Protein AF-A0A0L6JTU4-F1 (afdb_monomer)

Mean predicted aligned error: 10.51 Å

pLDDT: mean 70.72, std 17.38, range [26.05, 94.06]

Foldseek 3Di:
DKKKKKKFWADPDPPDIAIEMEIEDDDPVCPPPQDPPPPPVVVVVVVVVVVCVPDVVVVPHPWYKYWYAHSVRAIEIATPVRDDDDPPCVPVVVLVVLLVCQVPPDPAWDWHWYHYPPDIWIWTAHHSFWIAGPVVRDIDTRGDTDDDMFMFMADDDPDDGDTDGPPPDPPDD

Sequence (173 aa):
MIVEYIKYTFKKNLFKTYSCAIIEFIDAKYRDILDIPEFKEKEANDAIKLFISNFSRLKECDKILVCTKNNKGNFVVEKYPFANEEMNDHDDVFKEIIRYIANKYIRKTENINIIYGTRSINVKIMSRTEFLDMENGKKSEIISPVGKMESGQIKSGYGQINIKKDNGHDKVK

Nearest PDB structures (foldseek):
  3edn-assembly1_B  TM=5.629E-01  e=1.011E-02  Bacillus anthracis
  6vcm-assembly1_A  TM=5.782E-01  e=1.516E-02  Escherichia coli K-12
  1bwz-assembly1_A  TM=4.955E-01  e=3.613E-02  Haemophilus influenzae
  2otn-assembly1_B  TM=3.971E-01  e=1.606E-02  Bacillus anthracis str. Ames
  7vdy-assembly1_B  TM=4.634E-01  e=1.025E-01  Streptomyces lavendulae

Organism: NCBI:txid398512

Structure (mmCIF, N/CA/C/O backbone):
data_AF-A0A0L6JTU4-F1
#
_entry.id   AF-A0A0L6JTU4-F1
#
loop_
_atom_site.group_PDB
_atom_site.id
_atom_site.type_symbol
_atom_site.label_atom_id
_atom_site.label_alt_id
_atom_site.label_comp_id
_atom_site.label_asym_id
_atom_site.label_entity_id
_atom_site.label_seq_id
_atom_site.pdbx_PDB_ins_code
_atom_site.Cartn_x
_atom_site.Cartn_y
_atom_site.Cartn_z
_atom_site.occupancy
_atom_site.B_iso_or_equiv
_atom_site.auth_seq_id
_atom_site.auth_comp_id
_atom_site.auth_asym_id
_atom_site.auth_atom_id
_atom_site.pdbx_PDB_model_num
ATOM 1 N N . MET A 1 1 ? 2.844 11.966 -17.591 1.00 64.44 1 MET A N 1
ATOM 2 C CA . MET A 1 1 ? 2.605 11.035 -16.466 1.00 64.44 1 MET A CA 1
ATOM 3 C C . MET A 1 1 ? 3.625 11.272 -15.365 1.00 64.44 1 MET A C 1
ATOM 5 O O . MET A 1 1 ? 4.794 11.473 -15.679 1.00 64.44 1 MET A O 1
ATOM 9 N N . ILE A 1 2 ? 3.208 11.268 -14.101 1.00 69.94 2 ILE A N 1
ATOM 10 C CA . ILE A 1 2 ? 4.106 11.320 -12.948 1.00 69.94 2 ILE A CA 1
ATOM 11 C C . ILE A 1 2 ? 4.012 9.982 -12.209 1.00 69.94 2 ILE A C 1
ATOM 13 O O . ILE A 1 2 ? 2.923 9.479 -11.973 1.00 69.94 2 ILE A O 1
ATOM 17 N N . VAL A 1 3 ? 5.150 9.402 -11.856 1.00 72.25 3 VAL A N 1
ATOM 18 C CA . VAL A 1 3 ? 5.250 8.218 -11.002 1.00 72.25 3 VAL A CA 1
ATOM 19 C C . VAL A 1 3 ? 5.888 8.666 -9.703 1.00 72.25 3 VAL A C 1
ATOM 21 O O . VAL A 1 3 ? 6.985 9.220 -9.720 1.00 72.25 3 VAL A O 1
ATOM 24 N N . GLU A 1 4 ? 5.213 8.469 -8.584 1.00 77.88 4 GLU A N 1
ATOM 25 C CA . GLU A 1 4 ? 5.772 8.716 -7.260 1.00 77.88 4 GLU A CA 1
ATOM 26 C C . GLU A 1 4 ? 6.053 7.399 -6.567 1.00 77.88 4 GLU A C 1
ATOM 28 O O . GLU A 1 4 ? 5.332 6.425 -6.747 1.00 77.88 4 GLU A O 1
ATOM 33 N N . TYR A 1 5 ? 7.094 7.365 -5.748 1.00 81.81 5 TYR A N 1
ATOM 34 C CA . TYR A 1 5 ? 7.363 6.213 -4.911 1.00 81.81 5 TYR A CA 1
ATOM 35 C C . TYR A 1 5 ? 7.744 6.634 -3.509 1.00 81.81 5 TYR A C 1
ATOM 37 O O . TYR A 1 5 ? 8.333 7.698 -3.291 1.00 81.81 5 TYR A O 1
ATOM 45 N N . ILE A 1 6 ? 7.452 5.748 -2.564 1.00 82.94 6 ILE A N 1
ATOM 46 C CA . ILE A 1 6 ? 8.017 5.811 -1.228 1.00 82.94 6 ILE A CA 1
ATOM 47 C C . ILE A 1 6 ? 8.471 4.410 -0.825 1.00 82.94 6 ILE A C 1
ATOM 49 O O . ILE A 1 6 ? 7.708 3.449 -0.897 1.00 82.94 6 ILE A O 1
ATOM 53 N N . LYS A 1 7 ? 9.733 4.309 -0.420 1.00 83.75 7 LYS A N 1
ATOM 54 C CA . LYS A 1 7 ? 10.379 3.124 0.127 1.00 83.75 7 LYS A CA 1
ATOM 55 C C . LYS A 1 7 ? 10.475 3.248 1.640 1.00 83.75 7 LYS A C 1
ATOM 57 O O . LYS A 1 7 ? 10.822 4.298 2.189 1.00 83.75 7 LYS A O 1
ATOM 62 N N . TYR A 1 8 ? 10.200 2.133 2.292 1.00 81.56 8 TYR A N 1
ATOM 63 C CA . TYR A 1 8 ? 10.164 1.992 3.731 1.00 81.56 8 TYR A CA 1
ATOM 64 C C . TYR A 1 8 ? 10.871 0.710 4.138 1.00 81.56 8 TYR A C 1
ATOM 66 O O . TYR A 1 8 ? 10.848 -0.275 3.405 1.00 81.56 8 TYR A O 1
ATOM 74 N N . THR A 1 9 ? 11.433 0.721 5.337 1.00 81.12 9 THR A N 1
ATOM 75 C CA . THR A 1 9 ? 11.949 -0.472 6.000 1.00 81.12 9 THR A CA 1
ATOM 76 C C . THR A 1 9 ? 11.231 -0.592 7.331 1.00 81.12 9 THR A C 1
ATOM 78 O O . THR A 1 9 ? 11.078 0.401 8.036 1.00 81.12 9 THR A O 1
ATOM 81 N N . PHE A 1 10 ? 10.764 -1.782 7.682 1.00 74.44 10 PHE A N 1
ATOM 82 C CA . PHE A 1 10 ? 10.132 -2.055 8.967 1.00 74.44 10 PHE A CA 1
ATOM 83 C C . PHE A 1 10 ? 10.678 -3.342 9.572 1.00 74.44 10 PHE A C 1
ATOM 85 O O . PHE A 1 10 ? 11.309 -4.173 8.914 1.00 74.44 10 PHE A O 1
ATOM 92 N N . LYS A 1 11 ? 10.482 -3.476 10.879 1.00 72.56 11 LYS A N 1
ATOM 93 C CA . LYS A 1 11 ? 10.953 -4.623 11.642 1.00 72.56 11 LYS A CA 1
ATOM 94 C C . LYS A 1 11 ? 9.901 -5.728 11.564 1.00 72.56 11 LYS A C 1
ATOM 96 O O . LYS A 1 11 ? 8.807 -5.546 12.083 1.00 72.56 11 LYS A O 1
ATOM 101 N N . LYS A 1 12 ? 10.224 -6.864 10.937 1.00 68.31 12 LYS A N 1
ATOM 102 C CA . LYS A 1 12 ? 9.338 -8.043 10.905 1.00 68.31 12 LYS A CA 1
ATOM 103 C C . LYS A 1 12 ? 9.423 -8.823 12.218 1.00 68.31 12 LYS A C 1
ATOM 105 O O . LYS A 1 12 ? 8.420 -9.291 12.736 1.00 68.31 12 LYS A O 1
ATOM 110 N N . ASN A 1 13 ? 10.628 -8.953 12.772 1.00 71.81 13 ASN A N 1
ATOM 111 C CA . ASN A 1 13 ? 10.865 -9.501 14.107 1.00 71.81 13 ASN A CA 1
ATOM 112 C C . ASN A 1 13 ? 12.168 -8.933 14.695 1.00 71.81 13 ASN A C 1
ATOM 114 O O . ASN A 1 13 ? 12.812 -8.082 14.085 1.00 71.81 13 ASN A O 1
ATOM 118 N N . LEU A 1 14 ? 12.575 -9.402 15.880 1.00 70.69 14 LEU A N 1
ATOM 119 C CA . LEU A 1 14 ? 13.776 -8.932 16.585 1.00 70.69 14 LEU A CA 1
ATOM 120 C C . LEU A 1 14 ? 15.043 -8.851 15.713 1.00 70.69 14 LEU A C 1
ATOM 122 O O . LEU A 1 14 ? 15.809 -7.907 15.903 1.00 70.69 14 LEU A O 1
ATOM 126 N N . PHE A 1 15 ? 15.204 -9.754 14.741 1.00 71.62 15 PHE A N 1
ATOM 127 C CA . PHE A 1 15 ? 16.429 -9.928 13.952 1.00 71.62 15 PHE A CA 1
ATOM 128 C C . PHE A 1 15 ? 16.255 -9.714 12.444 1.00 71.62 15 PHE A C 1
ATOM 130 O O . PHE A 1 15 ? 17.240 -9.727 11.711 1.00 71.62 15 PHE A O 1
ATOM 137 N N . LYS A 1 16 ? 15.023 -9.530 11.962 1.00 76.38 16 LYS A N 1
ATOM 138 C CA . LYS A 1 16 ? 14.718 -9.430 10.535 1.00 76.38 16 LYS A CA 1
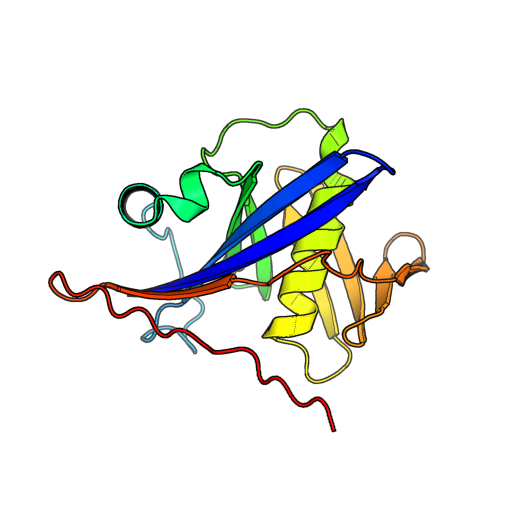ATOM 139 C C . LYS A 1 16 ? 13.966 -8.147 10.230 1.00 76.38 16 LYS A C 1
ATOM 141 O O . LYS A 1 16 ? 12.896 -7.882 10.785 1.00 76.38 16 LYS A O 1
ATOM 146 N N . THR A 1 17 ? 14.522 -7.377 9.308 1.00 79.31 17 THR A N 1
ATOM 147 C CA . THR A 1 17 ? 13.848 -6.252 8.667 1.00 79.31 17 THR A CA 1
ATOM 148 C C . THR A 1 17 ? 13.267 -6.683 7.332 1.00 79.31 17 THR A C 1
ATOM 150 O O . THR A 1 17 ? 13.649 -7.704 6.762 1.00 79.31 17 THR A O 1
ATOM 153 N N . TYR A 1 18 ? 12.305 -5.904 6.869 1.00 78.81 18 TYR A N 1
ATOM 154 C CA . TYR A 1 18 ? 11.675 -6.065 5.579 1.00 78.81 18 TYR A CA 1
ATOM 155 C C . TYR A 1 18 ? 11.514 -4.685 4.948 1.00 78.81 18 TYR A C 1
ATOM 157 O O . TYR A 1 18 ? 11.166 -3.716 5.626 1.00 78.81 18 TYR A O 1
ATOM 165 N N . SER A 1 19 ? 11.791 -4.596 3.657 1.00 82.75 19 SER A N 1
ATOM 166 C CA . SER A 1 19 ? 11.769 -3.375 2.871 1.00 82.75 19 SER A CA 1
ATOM 167 C C . SER A 1 19 ? 10.673 -3.425 1.810 1.00 82.75 19 SER A C 1
ATOM 169 O O . SER A 1 19 ? 10.534 -4.385 1.055 1.00 82.75 19 SER A O 1
ATOM 171 N N . CYS A 1 20 ? 9.874 -2.365 1.753 1.00 84.06 20 CYS A N 1
ATOM 172 C CA . CYS A 1 20 ? 8.752 -2.243 0.837 1.00 84.06 20 CYS A CA 1
ATOM 173 C C . CYS A 1 20 ? 8.823 -0.915 0.099 1.00 84.06 20 CYS A C 1
ATOM 175 O O . CYS A 1 20 ? 9.004 0.128 0.729 1.00 84.06 20 CYS A O 1
ATOM 177 N N . ALA A 1 21 ? 8.607 -0.929 -1.211 1.00 85.56 21 ALA A N 1
ATOM 178 C CA . ALA A 1 21 ? 8.335 0.281 -1.977 1.00 85.56 21 ALA A CA 1
ATOM 179 C C . ALA A 1 21 ? 6.868 0.307 -2.402 1.00 85.56 21 ALA A C 1
ATOM 181 O O . ALA A 1 21 ? 6.373 -0.687 -2.918 1.00 85.56 21 ALA A O 1
ATOM 182 N N . ILE A 1 22 ? 6.184 1.431 -2.197 1.00 86.88 22 ILE A N 1
ATOM 183 C CA . ILE A 1 22 ? 4.866 1.697 -2.781 1.00 86.88 22 ILE A CA 1
ATOM 184 C C . ILE A 1 22 ? 5.051 2.727 -3.891 1.00 86.88 22 ILE A C 1
ATOM 186 O O . ILE A 1 22 ? 5.575 3.815 -3.646 1.00 86.88 22 ILE A O 1
ATOM 190 N N . ILE A 1 23 ? 4.634 2.363 -5.098 1.00 82.62 23 ILE A N 1
ATOM 191 C CA . ILE A 1 23 ? 4.667 3.172 -6.314 1.00 82.62 23 ILE A CA 1
ATOM 192 C C . ILE A 1 23 ? 3.239 3.614 -6.618 1.00 82.62 23 ILE A C 1
ATOM 194 O O . ILE A 1 23 ? 2.341 2.783 -6.639 1.00 82.62 23 ILE A O 1
ATOM 198 N N . GLU A 1 24 ? 3.023 4.896 -6.880 1.00 80.94 24 GLU A N 1
ATOM 199 C CA . GLU A 1 24 ? 1.739 5.435 -7.320 1.00 80.94 24 GLU A CA 1
ATOM 200 C C . GLU A 1 24 ? 1.885 6.173 -8.649 1.00 80.94 24 GLU A C 1
ATOM 202 O O . GLU A 1 24 ? 2.795 6.984 -8.847 1.00 80.94 24 GLU A O 1
ATOM 207 N N . PHE A 1 25 ? 0.933 5.924 -9.543 1.00 73.25 25 PHE A N 1
ATOM 208 C CA . PHE A 1 25 ? 0.760 6.673 -10.779 1.00 73.25 25 PHE A CA 1
ATOM 209 C C . PHE A 1 25 ? -0.112 7.900 -10.534 1.00 73.25 25 PHE A C 1
ATOM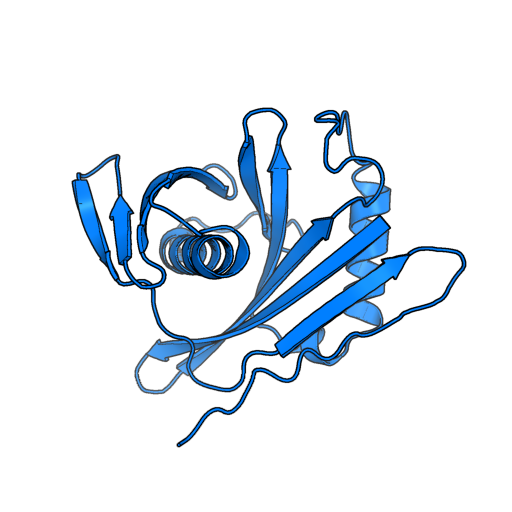 211 O O . PHE A 1 25 ? -1.293 7.790 -10.222 1.00 73.25 25 PHE A O 1
ATOM 218 N N . ILE A 1 26 ? 0.473 9.081 -10.712 1.00 67.62 26 ILE A N 1
ATOM 219 C CA . ILE A 1 26 ? -0.214 10.366 -10.632 1.00 67.62 26 ILE A CA 1
ATOM 220 C C . ILE A 1 26 ? -0.203 10.967 -12.029 1.00 67.62 26 ILE A C 1
ATOM 222 O O . ILE A 1 26 ? 0.821 11.466 -12.504 1.00 67.62 26 ILE A O 1
ATOM 226 N N . ASP A 1 27 ? -1.332 10.961 -12.726 1.00 55.75 27 ASP A N 1
ATOM 227 C CA . ASP A 1 27 ? -1.405 11.753 -13.947 1.00 55.75 27 ASP A CA 1
ATOM 228 C C . ASP A 1 27 ? -1.721 13.220 -13.621 1.00 55.75 27 ASP A C 1
ATOM 230 O O . ASP A 1 27 ? -2.727 13.552 -12.997 1.00 55.75 27 ASP A O 1
ATOM 234 N N . ALA A 1 28 ? -0.841 14.122 -14.057 1.00 45.09 28 ALA A N 1
ATOM 235 C CA . ALA A 1 28 ? -0.987 15.558 -13.858 1.00 45.09 28 ALA A CA 1
ATOM 236 C C . ALA A 1 28 ? -2.155 16.159 -14.664 1.00 45.09 28 ALA A C 1
ATOM 238 O O . ALA A 1 28 ? -2.618 17.240 -14.310 1.00 45.09 28 ALA A O 1
ATOM 239 N N . LYS A 1 29 ? -2.636 15.481 -15.719 1.00 40.97 29 LYS A N 1
ATOM 240 C CA . LYS A 1 29 ? -3.790 15.924 -16.527 1.00 40.97 29 LYS A CA 1
ATOM 241 C C . LYS A 1 29 ? -5.154 15.467 -15.994 1.00 40.97 29 LYS A C 1
ATOM 243 O O . LYS A 1 29 ? -6.157 16.041 -16.398 1.00 40.97 29 LYS A O 1
ATOM 248 N N . TYR A 1 30 ? -5.192 14.489 -15.088 1.00 42.31 30 TYR A N 1
ATOM 249 C CA . TYR A 1 30 ? -6.427 13.824 -14.646 1.00 42.31 30 TYR A CA 1
ATOM 250 C C . TYR A 1 30 ? -6.663 13.934 -13.136 1.00 42.31 30 TYR A C 1
ATOM 252 O O . TYR A 1 30 ? -7.435 13.164 -12.574 1.00 42.31 30 TYR A O 1
ATOM 260 N N . ARG A 1 31 ? -6.045 14.923 -12.466 1.00 41.16 31 ARG A N 1
ATOM 261 C CA . ARG A 1 31 ? -6.296 15.204 -11.038 1.00 41.16 31 ARG A CA 1
ATOM 262 C C . ARG A 1 31 ? -7.785 15.356 -10.703 1.00 41.16 31 ARG A C 1
ATOM 264 O O . ARG A 1 31 ? -8.163 15.008 -9.591 1.00 41.16 31 ARG A O 1
ATOM 271 N N . ASP A 1 32 ? -8.585 15.798 -11.674 1.00 37.12 32 ASP A N 1
ATOM 272 C CA . ASP A 1 32 ? -10.027 16.024 -11.533 1.00 37.12 32 ASP A CA 1
ATOM 273 C C . ASP A 1 32 ? -10.886 15.184 -12.501 1.00 37.12 32 ASP A C 1
ATOM 275 O O . ASP A 1 32 ? -12.107 15.320 -12.509 1.00 37.12 32 ASP A O 1
ATOM 279 N N . ILE A 1 33 ? -10.289 14.300 -13.314 1.00 35.56 33 ILE A N 1
ATOM 280 C CA . ILE A 1 33 ? -11.030 13.448 -14.258 1.00 35.56 33 ILE A CA 1
ATOM 281 C C . ILE A 1 33 ? -10.761 11.989 -13.906 1.00 35.56 33 ILE A C 1
ATOM 283 O O . ILE A 1 33 ? -9.798 11.363 -14.345 1.00 35.56 33 ILE A O 1
ATOM 287 N N . LEU A 1 34 ? -11.663 11.488 -13.065 1.00 44.75 34 LEU A N 1
ATOM 288 C CA . LEU A 1 34 ? -11.944 10.084 -12.803 1.00 44.75 34 LEU A CA 1
ATOM 289 C C . LEU A 1 34 ? -12.408 9.416 -14.101 1.00 44.75 34 LEU A C 1
ATOM 291 O O . LEU A 1 34 ? -13.595 9.210 -14.304 1.00 44.75 34 LEU A O 1
ATOM 295 N N . ASP A 1 35 ? -11.472 9.093 -14.978 1.00 39.78 35 ASP A N 1
ATOM 296 C CA . ASP A 1 35 ? -11.652 8.021 -15.942 1.00 39.78 35 ASP A CA 1
ATOM 297 C C . ASP A 1 35 ? -10.270 7.542 -16.368 1.00 39.78 35 ASP A C 1
ATOM 299 O O . ASP A 1 35 ? -9.603 8.113 -17.230 1.00 39.78 35 ASP A O 1
ATOM 303 N N . ILE A 1 36 ? -9.836 6.465 -15.725 1.00 42.06 36 ILE A N 1
ATOM 304 C CA . ILE A 1 36 ? -8.864 5.556 -16.309 1.00 42.06 36 ILE A CA 1
ATOM 305 C C . ILE A 1 36 ? -9.682 4.341 -16.770 1.00 42.06 36 ILE A C 1
ATOM 307 O O . ILE A 1 36 ? -9.761 3.344 -16.047 1.00 42.06 36 ILE A O 1
ATOM 311 N N . PRO A 1 37 ? -10.374 4.416 -17.922 1.00 38.44 37 PRO A N 1
ATOM 312 C CA . PRO A 1 37 ? -10.797 3.217 -18.614 1.00 38.44 37 PRO A CA 1
ATOM 313 C C . PRO A 1 37 ? -9.508 2.617 -19.162 1.00 38.44 37 PRO A C 1
ATOM 315 O O . PRO A 1 37 ? -8.906 3.192 -20.061 1.00 38.44 37 PRO A O 1
ATOM 318 N N . GLU A 1 38 ? -9.027 1.540 -18.545 1.00 41.50 38 GLU A N 1
ATOM 319 C CA . GLU A 1 38 ? -7.805 0.858 -18.977 1.00 41.50 38 GLU A CA 1
ATOM 320 C C . GLU A 1 38 ? -6.622 1.832 -19.141 1.00 41.50 38 GLU A C 1
ATOM 322 O O . GLU A 1 38 ? -6.245 2.225 -20.247 1.00 41.50 38 GLU A O 1
ATOM 327 N N . PHE A 1 39 ? -5.949 2.189 -18.038 1.00 47.03 39 PHE A N 1
ATOM 328 C CA . PHE A 1 39 ? -4.524 2.511 -18.161 1.00 47.03 39 PHE A CA 1
ATOM 329 C C . PHE A 1 39 ? -3.969 1.273 -18.840 1.00 47.03 39 PHE A C 1
ATOM 331 O O . PHE A 1 39 ? -4.020 0.209 -18.223 1.00 47.03 39 PHE A O 1
ATOM 338 N N . LYS A 1 40 ? -3.605 1.364 -20.127 1.00 50.06 40 LYS A N 1
ATOM 339 C CA . LYS A 1 40 ? -3.178 0.201 -20.902 1.00 50.06 40 LYS A CA 1
ATOM 340 C C . LYS A 1 40 ? -2.156 -0.497 -20.035 1.00 50.06 40 LYS A C 1
ATOM 342 O O . LYS A 1 40 ? -1.100 0.074 -19.782 1.00 50.06 40 LYS A O 1
ATOM 347 N N . GLU A 1 41 ? -2.503 -1.671 -19.524 1.00 52.34 41 GLU A N 1
ATOM 348 C CA . GLU A 1 41 ? -1.746 -2.373 -18.486 1.00 52.34 41 GLU A CA 1
ATOM 349 C C . GLU A 1 41 ? -0.260 -2.432 -18.870 1.00 52.34 41 GLU A C 1
ATOM 351 O O . GLU A 1 41 ? 0.637 -2.220 -18.064 1.00 52.34 41 GLU A O 1
ATOM 356 N N . LYS A 1 42 ? -0.017 -2.552 -20.180 1.00 55.81 42 LYS A N 1
ATOM 357 C CA . LYS A 1 42 ? 1.273 -2.431 -20.851 1.00 55.81 42 LYS A CA 1
ATOM 358 C C . LYS A 1 42 ? 2.044 -1.123 -20.593 1.00 55.81 42 LYS A C 1
ATOM 360 O O . LYS A 1 42 ? 3.218 -1.200 -20.267 1.00 55.81 42 LYS A O 1
ATOM 365 N N . GLU A 1 43 ? 1.440 0.058 -20.723 1.00 59.00 43 GLU A N 1
ATOM 366 C CA . GLU A 1 43 ? 2.115 1.353 -20.512 1.00 59.00 43 GLU A CA 1
ATOM 367 C C . GLU A 1 43 ? 2.458 1.589 -19.034 1.00 59.00 43 GLU A C 1
ATOM 369 O O . GLU A 1 43 ? 3.553 2.066 -18.728 1.00 59.00 43 GLU A O 1
ATOM 374 N N . ALA A 1 44 ? 1.568 1.196 -18.111 1.00 60.88 44 ALA A N 1
ATOM 375 C CA . ALA A 1 44 ? 1.878 1.174 -16.681 1.00 60.88 44 ALA A CA 1
ATOM 376 C C . ALA A 1 44 ? 3.028 0.200 -16.403 1.00 60.88 44 ALA A C 1
ATOM 378 O O . ALA A 1 44 ? 4.023 0.579 -15.792 1.00 60.88 44 ALA A O 1
ATOM 379 N N . ASN A 1 45 ? 2.948 -1.023 -16.930 1.00 63.03 45 ASN A N 1
ATOM 380 C CA . ASN A 1 45 ? 3.977 -2.048 -16.772 1.00 63.03 45 ASN A CA 1
ATOM 381 C C . ASN A 1 45 ? 5.334 -1.602 -17.310 1.00 63.03 45 ASN A C 1
ATOM 383 O O . ASN A 1 45 ? 6.345 -1.800 -16.640 1.00 63.03 45 ASN A O 1
ATOM 387 N N . ASP A 1 46 ? 5.377 -0.978 -18.483 1.00 67.69 46 ASP A N 1
ATOM 388 C CA . ASP A 1 46 ? 6.611 -0.483 -19.088 1.00 67.69 46 ASP A CA 1
ATOM 389 C C . ASP A 1 46 ? 7.186 0.692 -18.286 1.00 67.69 46 ASP A C 1
ATOM 391 O O . ASP A 1 46 ? 8.397 0.759 -18.076 1.00 67.69 46 ASP A O 1
ATOM 395 N N . ALA A 1 47 ? 6.336 1.568 -17.743 1.00 67.81 47 ALA A N 1
ATOM 396 C CA . ALA A 1 47 ? 6.765 2.634 -16.846 1.00 67.81 47 ALA A CA 1
ATOM 397 C C . ALA A 1 47 ? 7.290 2.103 -15.503 1.00 67.81 47 ALA A C 1
ATOM 399 O O . ALA A 1 47 ? 8.322 2.585 -15.041 1.00 67.81 47 ALA A O 1
ATOM 400 N N . ILE A 1 48 ? 6.646 1.095 -14.899 1.00 68.69 48 ILE A N 1
ATOM 401 C CA . ILE A 1 48 ? 7.125 0.421 -13.678 1.00 68.69 48 ILE A CA 1
ATOM 402 C C . ILE A 1 48 ? 8.450 -0.288 -13.956 1.00 68.69 48 ILE A C 1
ATOM 404 O O . ILE A 1 48 ? 9.393 -0.160 -13.178 1.00 68.69 48 ILE A O 1
ATOM 408 N N . LYS A 1 49 ? 8.557 -1.006 -15.080 1.00 71.75 49 LYS A N 1
ATOM 409 C CA . LYS A 1 49 ? 9.793 -1.673 -15.508 1.00 71.75 49 LYS A CA 1
ATOM 410 C C . LYS A 1 49 ? 10.922 -0.675 -15.672 1.00 71.75 49 LYS A C 1
ATOM 412 O O . LYS A 1 49 ? 11.991 -0.893 -15.112 1.00 71.75 49 LYS A O 1
ATOM 417 N N . LEU A 1 50 ? 10.670 0.422 -16.384 1.00 70.25 50 LEU A N 1
ATOM 418 C CA . LEU A 1 50 ? 11.629 1.505 -16.577 1.00 70.25 50 LEU A CA 1
ATOM 419 C C . LEU A 1 50 ? 12.014 2.146 -15.237 1.00 70.25 50 LEU A C 1
ATOM 421 O O . LEU A 1 50 ? 13.176 2.466 -14.997 1.00 70.25 50 LEU A O 1
ATOM 425 N N . PHE A 1 51 ? 11.046 2.321 -14.343 1.00 71.75 51 PHE A N 1
ATOM 426 C CA . PHE A 1 51 ? 11.254 2.860 -13.008 1.00 71.75 51 PHE A CA 1
ATOM 427 C C . PHE A 1 51 ? 12.163 1.940 -12.173 1.00 71.75 51 PHE A C 1
ATOM 429 O O . PHE A 1 51 ? 13.204 2.368 -11.685 1.00 71.75 51 PHE A O 1
ATOM 436 N N . ILE A 1 52 ? 11.863 0.646 -12.092 1.00 70.62 52 ILE A N 1
ATOM 437 C CA . ILE A 1 52 ? 12.674 -0.330 -11.350 1.00 70.62 52 ILE A CA 1
ATOM 438 C C . ILE A 1 52 ? 14.048 -0.535 -12.003 1.00 70.62 52 ILE A C 1
ATOM 440 O O . ILE A 1 52 ? 15.054 -0.679 -11.306 1.00 70.62 52 ILE A O 1
ATOM 444 N N . SER A 1 53 ? 14.133 -0.533 -13.338 1.00 69.00 53 SER A N 1
ATOM 445 C CA . SER A 1 53 ? 15.397 -0.741 -14.049 1.00 69.00 53 SER A CA 1
ATOM 446 C C . SER A 1 53 ? 16.389 0.391 -13.797 1.00 69.00 53 SER A C 1
ATOM 448 O O . SER A 1 53 ? 17.576 0.107 -13.626 1.00 69.00 53 SER A O 1
ATOM 450 N N . ASN A 1 54 ? 15.899 1.636 -13.730 1.00 66.25 54 ASN A N 1
ATOM 451 C CA . ASN A 1 54 ? 16.708 2.838 -13.515 1.00 66.25 54 ASN A CA 1
ATOM 452 C C . ASN A 1 54 ? 17.016 3.124 -12.036 1.00 66.25 54 ASN A C 1
ATOM 454 O O . ASN A 1 54 ? 17.925 3.898 -11.745 1.00 66.25 54 ASN A O 1
ATOM 458 N N . PHE A 1 55 ? 16.304 2.499 -11.094 1.00 69.75 55 PHE A N 1
ATOM 459 C CA . PHE A 1 55 ? 16.490 2.719 -9.659 1.00 69.75 55 PHE A CA 1
ATOM 460 C C . PHE A 1 55 ? 16.959 1.428 -8.994 1.00 69.75 55 PHE A C 1
ATOM 462 O O . PHE A 1 55 ? 16.171 0.670 -8.431 1.00 69.75 55 PHE A O 1
ATOM 469 N N . SER A 1 56 ? 18.276 1.194 -9.020 1.00 66.12 56 SER A N 1
ATOM 470 C CA . SER A 1 56 ? 18.913 0.023 -8.391 1.00 66.12 56 SER A CA 1
ATOM 471 C C . SER A 1 56 ? 18.473 -0.193 -6.938 1.00 66.12 56 SER A C 1
ATOM 473 O O . SER A 1 56 ? 18.249 -1.327 -6.536 1.00 66.12 56 SER A O 1
ATOM 475 N N . ARG A 1 57 ? 18.226 0.889 -6.190 1.00 67.12 57 ARG A N 1
ATOM 476 C CA . ARG A 1 57 ? 17.748 0.858 -4.795 1.00 67.12 57 ARG A CA 1
ATOM 477 C C . ARG A 1 57 ? 16.381 0.202 -4.590 1.00 67.12 57 ARG A C 1
ATOM 479 O O . ARG A 1 57 ? 16.048 -0.162 -3.461 1.00 67.12 57 ARG A O 1
ATOM 486 N N . LEU A 1 58 ? 15.570 0.095 -5.640 1.00 73.44 58 LEU A N 1
ATOM 487 C CA . LEU A 1 58 ? 14.286 -0.604 -5.597 1.00 73.44 58 LEU A CA 1
ATOM 488 C C . LEU A 1 58 ? 14.431 -2.090 -5.891 1.00 73.44 58 LEU A C 1
ATOM 490 O O . LEU A 1 58 ? 13.631 -2.872 -5.396 1.00 73.44 58 LEU A O 1
ATOM 494 N N . LYS A 1 59 ? 15.477 -2.487 -6.628 1.00 70.50 59 LYS A N 1
ATOM 495 C CA . LYS A 1 59 ? 15.803 -3.901 -6.869 1.00 70.50 59 LYS A CA 1
ATOM 496 C C . LYS A 1 59 ? 16.171 -4.636 -5.577 1.00 70.50 59 LYS A C 1
ATOM 498 O O . LYS A 1 59 ? 16.073 -5.851 -5.524 1.00 70.50 59 LYS A O 1
ATOM 503 N N . GLU A 1 60 ? 16.577 -3.890 -4.553 1.00 75.94 60 GLU A N 1
ATOM 504 C CA . GLU A 1 60 ? 16.882 -4.392 -3.211 1.00 75.94 60 GLU A CA 1
ATOM 505 C C . GLU A 1 60 ? 15.644 -4.481 -2.299 1.00 75.94 60 GLU A C 1
ATOM 507 O O . GLU A 1 60 ? 15.781 -4.886 -1.150 1.00 75.94 60 GLU A O 1
ATOM 512 N N . CYS A 1 61 ? 14.456 -4.055 -2.754 1.00 79.81 61 CYS A N 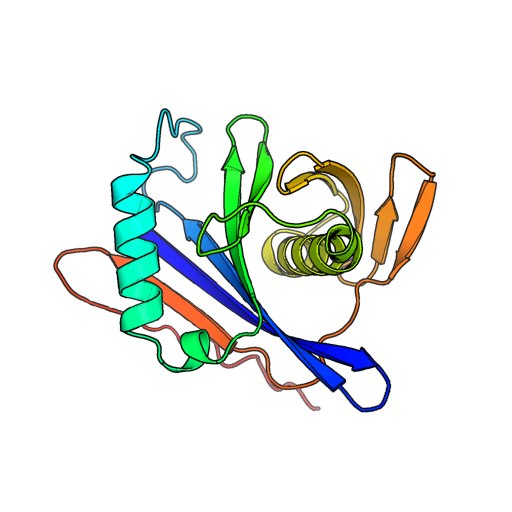1
ATOM 513 C CA . CYS A 1 61 ? 13.247 -4.138 -1.933 1.00 79.81 61 CYS A CA 1
ATOM 514 C C . CYS A 1 61 ? 12.713 -5.572 -1.883 1.00 79.81 61 CYS A C 1
ATOM 516 O O . CYS A 1 61 ? 12.585 -6.219 -2.921 1.00 79.81 61 CYS A O 1
ATOM 518 N N . ASP A 1 62 ? 12.312 -6.025 -0.694 1.00 79.88 62 ASP A N 1
ATOM 519 C CA . ASP A 1 62 ? 11.691 -7.341 -0.505 1.00 79.88 62 ASP A CA 1
ATOM 520 C C . ASP A 1 62 ? 10.330 -7.430 -1.214 1.00 79.88 62 ASP A C 1
ATOM 522 O O . ASP A 1 62 ? 9.990 -8.467 -1.787 1.00 79.88 62 ASP A O 1
ATOM 526 N N . LYS A 1 63 ? 9.554 -6.335 -1.212 1.00 81.31 63 LYS A N 1
ATOM 527 C CA . LYS A 1 63 ? 8.363 -6.189 -2.064 1.00 81.31 63 LYS A CA 1
ATOM 528 C C . LYS A 1 63 ? 8.248 -4.803 -2.682 1.00 81.31 63 LYS A C 1
ATOM 530 O O . LYS A 1 63 ? 8.602 -3.780 -2.093 1.00 81.31 63 LYS A O 1
ATOM 535 N N . ILE A 1 64 ? 7.673 -4.786 -3.878 1.00 82.00 64 ILE A N 1
ATOM 536 C CA . ILE A 1 64 ? 7.257 -3.579 -4.580 1.00 82.00 64 ILE A CA 1
ATOM 537 C C . ILE A 1 64 ? 5.747 -3.681 -4.776 1.00 82.00 64 ILE A C 1
ATOM 539 O O . ILE A 1 64 ? 5.254 -4.672 -5.308 1.00 82.00 64 ILE A O 1
ATOM 543 N N . LEU A 1 65 ? 5.026 -2.668 -4.316 1.00 84.62 65 LEU A N 1
ATOM 544 C CA . LEU A 1 65 ? 3.582 -2.538 -4.418 1.00 84.62 65 LEU A CA 1
ATOM 545 C C . LEU A 1 65 ? 3.261 -1.369 -5.343 1.00 84.62 65 LEU A C 1
ATOM 547 O O . LEU A 1 65 ? 3.887 -0.313 -5.267 1.00 84.62 65 LEU A O 1
ATOM 551 N N . VAL A 1 66 ? 2.270 -1.550 -6.196 1.00 81.00 66 VAL A N 1
ATOM 552 C CA . VAL A 1 66 ? 1.749 -0.546 -7.114 1.00 81.00 66 VAL A CA 1
ATOM 553 C C . VAL A 1 66 ? 0.369 -0.167 -6.617 1.00 81.00 66 VAL A C 1
ATOM 555 O O . VAL A 1 66 ? -0.518 -1.007 -6.559 1.00 81.00 66 VAL A O 1
ATOM 558 N N . CYS A 1 67 ? 0.206 1.084 -6.213 1.00 83.25 67 CYS A N 1
ATOM 559 C CA . CYS A 1 67 ? -1.017 1.638 -5.662 1.00 83.25 67 CYS A CA 1
ATOM 560 C C . CYS A 1 67 ? -1.650 2.592 -6.677 1.00 83.25 67 CYS A C 1
ATOM 562 O O . CYS A 1 67 ? -0.989 3.483 -7.212 1.00 83.25 67 CYS A O 1
ATOM 564 N N . THR A 1 68 ? -2.940 2.416 -6.933 1.00 79.38 68 THR A N 1
ATOM 565 C CA . THR A 1 68 ? -3.752 3.286 -7.790 1.00 79.38 68 THR A CA 1
ATOM 566 C C . THR A 1 68 ? -5.063 3.629 -7.087 1.00 79.38 68 THR A C 1
ATOM 568 O O . THR A 1 68 ? -5.465 2.947 -6.144 1.00 79.38 68 THR A O 1
ATOM 571 N N . LYS A 1 69 ? -5.744 4.694 -7.522 1.00 78.25 69 LYS A N 1
ATOM 572 C CA . LYS A 1 69 ? -7.073 5.062 -7.017 1.00 78.25 69 LYS A CA 1
ATOM 573 C C . LYS A 1 69 ? -8.098 4.936 -8.139 1.00 78.25 69 LYS A C 1
ATOM 575 O O . LYS A 1 69 ? -7.934 5.558 -9.185 1.00 78.25 69 LYS A O 1
ATOM 580 N N . ASN A 1 70 ? -9.136 4.126 -7.937 1.00 75.38 70 ASN A N 1
ATOM 581 C CA . ASN A 1 70 ? -10.173 3.914 -8.949 1.00 75.38 70 ASN A CA 1
ATOM 582 C C . ASN A 1 70 ? -11.245 5.023 -8.929 1.00 75.38 70 ASN A C 1
ATOM 584 O O . ASN A 1 70 ? -11.249 5.897 -8.059 1.00 75.38 70 ASN A O 1
ATOM 588 N N . ASN A 1 71 ? -12.199 4.959 -9.865 1.00 67.19 71 ASN A N 1
ATOM 589 C CA . ASN A 1 71 ? -13.270 5.955 -10.002 1.00 67.19 71 ASN A CA 1
ATOM 590 C C . ASN A 1 71 ? -14.249 6.025 -8.811 1.00 67.19 71 ASN A C 1
ATOM 592 O O . ASN A 1 71 ? -14.914 7.037 -8.611 1.00 67.19 71 ASN A O 1
ATOM 596 N N . LYS A 1 72 ? -14.310 4.974 -7.988 1.00 75.00 72 LYS A N 1
ATOM 597 C CA . LYS A 1 72 ? -15.090 4.931 -6.741 1.00 75.00 72 LYS A CA 1
ATOM 598 C C . LYS A 1 72 ? -14.311 5.483 -5.545 1.00 75.00 72 LYS A C 1
ATOM 600 O O . LYS A 1 72 ? -14.823 5.494 -4.432 1.00 75.00 72 LYS A O 1
ATOM 605 N N . GLY A 1 73 ? -13.071 5.918 -5.764 1.00 75.94 73 GLY A N 1
ATOM 606 C CA . GLY A 1 73 ? -12.179 6.405 -4.723 1.00 75.94 73 GLY A CA 1
ATOM 607 C C . GLY A 1 73 ? -11.520 5.306 -3.886 1.00 75.94 73 GLY A C 1
ATOM 608 O O . GLY A 1 73 ? -10.882 5.635 -2.887 1.00 75.94 73 GLY A O 1
ATOM 609 N N . ASN A 1 74 ? -11.627 4.035 -4.289 1.00 83.25 74 ASN A N 1
ATOM 610 C CA . ASN A 1 74 ? -10.938 2.929 -3.624 1.00 83.25 74 ASN A CA 1
ATOM 611 C C . ASN A 1 74 ? -9.458 2.930 -4.006 1.00 83.25 74 ASN A C 1
ATOM 613 O O . ASN A 1 74 ? -9.120 3.177 -5.166 1.00 83.25 74 ASN A O 1
ATOM 617 N N . PHE A 1 75 ? -8.596 2.568 -3.059 1.00 85.75 75 PHE A N 1
ATOM 618 C CA . PHE A 1 75 ? -7.195 2.284 -3.348 1.00 85.75 75 PHE A CA 1
ATOM 619 C C . PHE A 1 75 ? -7.068 0.838 -3.818 1.00 85.75 75 PHE A C 1
ATOM 621 O O . PHE A 1 75 ? -7.411 -0.080 -3.079 1.00 85.75 75 PHE A O 1
ATOM 628 N N . VAL A 1 76 ? -6.598 0.638 -5.043 1.00 82.69 76 VAL A N 1
ATOM 629 C CA . VAL A 1 76 ? -6.319 -0.677 -5.624 1.00 82.69 76 VAL A CA 1
ATOM 630 C C . VAL A 1 76 ? -4.813 -0.870 -5.620 1.00 82.69 76 VAL A C 1
ATOM 632 O O . VAL A 1 76 ? -4.080 -0.060 -6.191 1.00 82.69 76 VAL A O 1
ATOM 635 N N . VAL A 1 77 ? -4.356 -1.914 -4.937 1.00 83.06 77 VAL A N 1
ATOM 636 C CA . VAL A 1 77 ? -2.941 -2.215 -4.759 1.00 83.06 77 VAL A CA 1
ATOM 637 C C . VAL A 1 77 ? -2.624 -3.591 -5.316 1.00 83.06 77 VAL A C 1
ATOM 639 O O . VAL A 1 77 ? -3.332 -4.561 -5.057 1.00 83.06 77 VAL A O 1
ATOM 642 N N . GLU A 1 78 ? -1.520 -3.681 -6.044 1.00 78.75 78 GLU A N 1
ATOM 643 C CA . GLU A 1 78 ? -1.029 -4.921 -6.636 1.00 78.75 78 GLU A CA 1
ATOM 644 C C . GLU A 1 78 ? 0.474 -5.060 -6.397 1.00 78.75 78 GLU A C 1
ATOM 646 O O . GLU A 1 78 ? 1.195 -4.072 -6.260 1.00 78.75 78 GLU A O 1
ATOM 651 N N . LYS A 1 79 ? 0.975 -6.292 -6.315 1.00 76.00 79 LYS A N 1
ATOM 652 C CA . LYS A 1 79 ? 2.413 -6.547 -6.191 1.00 76.00 79 LYS A CA 1
ATOM 653 C C . LYS A 1 79 ? 3.082 -6.497 -7.557 1.00 76.00 79 LYS A C 1
ATOM 655 O O . LYS A 1 79 ? 2.510 -6.937 -8.545 1.00 76.00 79 LYS A O 1
ATOM 660 N N . TYR A 1 80 ? 4.328 -6.038 -7.591 1.00 68.25 80 TYR A N 1
ATOM 661 C CA . TYR A 1 80 ? 5.183 -6.130 -8.763 1.00 68.25 80 TYR A CA 1
ATOM 662 C C . TYR A 1 80 ? 6.344 -7.125 -8.548 1.00 68.25 80 TYR A C 1
ATOM 664 O O . TYR A 1 80 ? 7.050 -7.015 -7.540 1.00 68.25 80 TYR A O 1
ATOM 672 N N . PRO A 1 81 ? 6.613 -8.042 -9.502 1.00 63.03 81 PRO A N 1
ATOM 673 C CA . PRO A 1 81 ? 5.783 -8.350 -10.674 1.00 63.03 81 PRO A CA 1
ATOM 674 C C . PRO A 1 81 ? 4.422 -8.945 -10.258 1.00 63.03 81 PRO A C 1
ATOM 676 O O . PRO A 1 81 ? 4.332 -9.554 -9.193 1.00 63.03 81 PRO A O 1
ATOM 679 N N . PHE A 1 82 ? 3.391 -8.756 -11.092 1.00 62.03 82 PHE A N 1
ATOM 680 C CA . PHE A 1 82 ? 1.978 -9.117 -10.855 1.00 62.03 82 PHE A CA 1
ATOM 681 C C . PHE A 1 82 ? 1.727 -10.637 -10.830 1.00 62.03 82 PHE A C 1
ATOM 683 O O . PHE A 1 82 ? 0.958 -11.169 -11.625 1.00 62.03 82 PHE A O 1
ATOM 690 N N . ALA A 1 83 ? 2.421 -11.371 -9.961 1.00 55.72 83 ALA A N 1
ATOM 691 C CA . ALA A 1 83 ? 2.243 -12.807 -9.784 1.00 55.72 83 ALA A CA 1
ATOM 692 C C . ALA A 1 83 ? 1.434 -13.110 -8.512 1.00 55.72 83 ALA A C 1
ATOM 694 O O . ALA A 1 83 ? 1.679 -12.519 -7.458 1.00 55.72 83 ALA A O 1
ATOM 695 N N . ASN A 1 84 ? 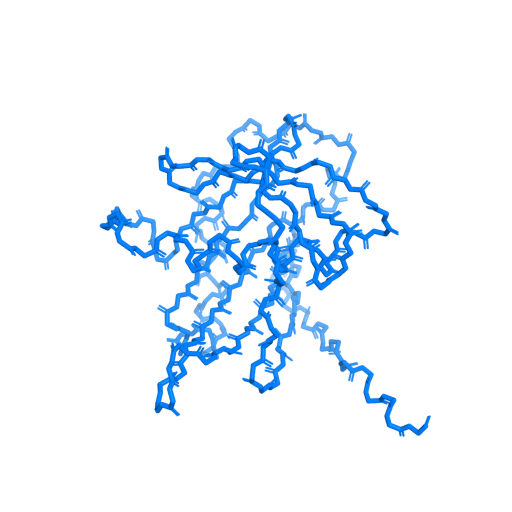0.497 -14.056 -8.649 1.00 54.53 84 ASN A N 1
ATOM 696 C CA . ASN A 1 84 ? -0.428 -14.562 -7.629 1.00 54.53 84 ASN A CA 1
ATOM 697 C C . ASN A 1 84 ? 0.271 -14.829 -6.281 1.00 54.53 84 ASN A C 1
ATOM 699 O O . ASN A 1 84 ? 1.163 -15.674 -6.205 1.00 54.53 84 ASN A O 1
ATOM 703 N N . GLU A 1 85 ? -0.130 -14.119 -5.220 1.00 57.34 85 GLU A N 1
ATOM 704 C CA . GLU A 1 85 ? 0.364 -14.366 -3.858 1.00 57.34 85 GLU A CA 1
ATOM 705 C C . GLU A 1 85 ? -0.386 -15.515 -3.167 1.00 57.34 85 GLU A C 1
ATOM 707 O O . GLU A 1 85 ? -1.580 -15.723 -3.380 1.00 57.34 85 GLU A O 1
ATOM 712 N N . GLU A 1 86 ? 0.318 -16.221 -2.280 1.00 54.62 86 GLU A N 1
ATOM 713 C CA . GLU A 1 86 ? -0.287 -17.095 -1.273 1.00 54.62 86 GLU A CA 1
ATOM 714 C C . GLU A 1 86 ? -0.868 -16.258 -0.113 1.00 54.62 86 GLU A C 1
ATOM 716 O O . GLU A 1 86 ? -0.266 -15.279 0.329 1.00 54.62 86 GLU A O 1
ATOM 721 N N . MET A 1 87 ? -2.031 -16.667 0.410 1.00 53.31 87 MET A N 1
ATOM 722 C CA . MET A 1 87 ? -2.903 -15.890 1.317 1.00 53.31 87 MET A CA 1
ATOM 723 C C . MET A 1 87 ? -2.288 -15.398 2.647 1.00 53.31 87 MET A C 1
ATOM 725 O O . MET A 1 87 ? -2.885 -14.559 3.325 1.00 53.31 87 MET A O 1
ATOM 729 N N . ASN A 1 88 ? -1.128 -15.901 3.067 1.00 52.09 88 ASN A N 1
ATOM 730 C CA . ASN A 1 88 ? -0.639 -15.716 4.440 1.00 52.09 88 ASN A CA 1
ATOM 731 C C . ASN A 1 88 ? 0.089 -14.381 4.699 1.00 52.09 88 ASN A C 1
ATOM 733 O O . ASN A 1 88 ? 0.347 -14.050 5.852 1.00 52.09 88 ASN A O 1
ATOM 737 N N . ASP A 1 89 ? 0.387 -13.593 3.662 1.00 60.28 89 ASP A N 1
ATOM 738 C CA . ASP A 1 89 ? 1.200 -12.366 3.763 1.00 60.28 89 ASP A CA 1
ATOM 739 C C . ASP A 1 89 ? 0.380 -11.051 3.721 1.00 60.28 89 ASP A C 1
ATOM 741 O O . ASP A 1 89 ? 0.947 -9.956 3.723 1.00 60.28 89 ASP A O 1
ATOM 745 N N . HIS A 1 90 ? -0.954 -11.125 3.663 1.00 67.88 90 HIS A N 1
ATOM 746 C CA . HIS A 1 90 ? -1.810 -9.970 3.349 1.00 67.88 90 HIS A CA 1
ATOM 747 C C . HIS A 1 90 ? -1.952 -8.934 4.481 1.00 67.88 90 HIS A C 1
ATOM 749 O O . HIS A 1 90 ? -2.029 -7.741 4.194 1.00 67.88 90 HIS A O 1
ATOM 755 N N . ASP A 1 91 ? -1.979 -9.339 5.754 1.00 69.88 91 ASP A N 1
ATOM 756 C CA . ASP A 1 91 ? -2.291 -8.415 6.861 1.00 69.88 91 ASP A CA 1
ATOM 757 C C . ASP A 1 91 ? -1.165 -7.399 7.125 1.00 69.88 91 ASP A C 1
ATOM 759 O O . ASP A 1 91 ? -1.431 -6.222 7.385 1.00 69.88 91 ASP A O 1
ATOM 763 N N . ASP A 1 92 ? 0.097 -7.823 7.010 1.00 74.31 92 ASP A N 1
ATOM 764 C CA . ASP A 1 92 ? 1.248 -6.919 7.105 1.00 74.31 92 ASP A CA 1
ATOM 765 C C . ASP A 1 92 ? 1.258 -5.939 5.924 1.00 74.31 92 ASP A C 1
ATOM 767 O O . ASP A 1 92 ? 1.466 -4.741 6.108 1.00 74.31 92 ASP A O 1
ATOM 771 N N . VAL A 1 93 ? 0.938 -6.419 4.718 1.00 79.00 93 VAL A N 1
ATOM 772 C CA . VAL A 1 93 ? 0.847 -5.574 3.520 1.00 79.00 93 VAL A CA 1
ATOM 773 C C . VAL A 1 93 ? -0.259 -4.523 3.653 1.00 79.00 93 VAL A C 1
ATOM 775 O O . VAL A 1 93 ? -0.029 -3.358 3.328 1.00 79.00 93 VAL A O 1
ATOM 778 N N . PHE A 1 94 ? -1.432 -4.879 4.187 1.00 84.88 94 PHE A N 1
ATOM 779 C CA . PHE A 1 94 ? -2.505 -3.908 4.413 1.00 84.88 94 PHE A CA 1
ATOM 780 C C . PHE A 1 94 ? -2.077 -2.784 5.355 1.00 84.88 94 PHE A C 1
ATOM 782 O O . PHE A 1 94 ? -2.325 -1.617 5.053 1.00 84.88 94 PHE A O 1
ATOM 789 N N . LYS A 1 95 ? -1.378 -3.094 6.453 1.00 82.25 95 LYS A N 1
ATOM 790 C CA . LYS A 1 95 ? -0.854 -2.061 7.363 1.00 82.25 95 LYS A CA 1
ATOM 791 C C . LYS A 1 95 ? 0.109 -1.109 6.654 1.00 82.25 95 LYS A C 1
ATOM 793 O O . LYS A 1 95 ? 0.057 0.098 6.898 1.00 82.25 95 LYS A O 1
ATOM 798 N N . GLU A 1 96 ? 0.933 -1.616 5.740 1.00 82.31 96 GLU A N 1
ATOM 799 C CA . GLU A 1 96 ? 1.841 -0.783 4.945 1.00 82.31 96 GLU A CA 1
ATOM 800 C C . GLU A 1 96 ? 1.103 0.146 3.977 1.00 82.31 96 GLU A C 1
ATOM 802 O O . GLU A 1 96 ? 1.438 1.330 3.870 1.00 82.31 96 GLU A O 1
ATOM 807 N N . ILE A 1 97 ? 0.060 -0.354 3.313 1.00 87.25 97 ILE A N 1
ATOM 808 C CA . ILE A 1 97 ? -0.784 0.457 2.429 1.00 87.25 97 ILE A CA 1
ATOM 809 C C . ILE A 1 97 ? -1.514 1.540 3.235 1.00 87.25 97 ILE A C 1
ATOM 811 O O . ILE A 1 97 ? -1.496 2.713 2.858 1.00 87.25 97 ILE A O 1
ATOM 815 N N . ILE A 1 98 ? -2.100 1.178 4.379 1.00 89.50 98 ILE A N 1
ATOM 816 C CA . ILE A 1 98 ? -2.777 2.110 5.293 1.00 89.50 98 ILE A CA 1
ATOM 817 C C . ILE A 1 98 ? -1.820 3.225 5.715 1.00 89.50 98 ILE A C 1
ATOM 819 O O . ILE A 1 98 ? -2.175 4.401 5.656 1.00 89.50 98 ILE A O 1
ATOM 823 N N . ARG A 1 99 ? -0.583 2.879 6.083 1.00 87.25 99 ARG A N 1
ATOM 824 C CA . ARG A 1 99 ? 0.454 3.843 6.465 1.00 87.25 99 ARG A CA 1
ATOM 825 C C . ARG A 1 99 ? 0.806 4.803 5.337 1.00 87.25 99 ARG A C 1
ATOM 827 O O . ARG A 1 99 ? 0.965 6.003 5.578 1.00 87.25 99 ARG A O 1
ATOM 834 N N . TYR A 1 100 ? 0.955 4.292 4.119 1.00 86.62 100 TYR A N 1
ATOM 835 C CA . TYR A 1 100 ? 1.197 5.120 2.943 1.00 86.62 100 TYR A CA 1
ATOM 836 C C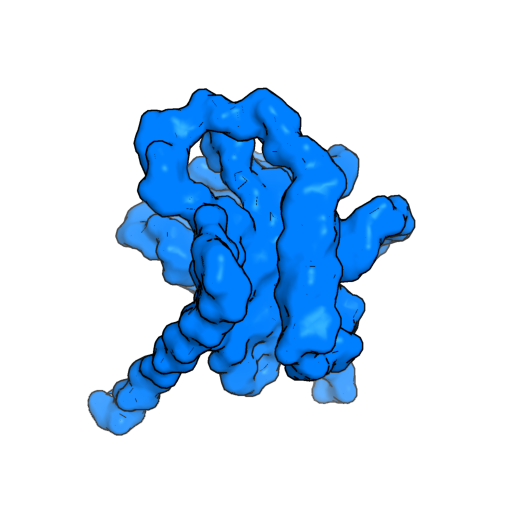 . TYR A 1 100 ? 0.066 6.131 2.746 1.00 86.62 100 TYR A C 1
ATOM 838 O O . TYR A 1 100 ? 0.320 7.335 2.655 1.00 86.62 100 TYR A O 1
ATOM 846 N N . ILE A 1 101 ? -1.182 5.656 2.780 1.00 86.94 101 ILE A N 1
ATOM 847 C CA . ILE A 1 101 ? -2.360 6.499 2.578 1.00 86.94 101 ILE A CA 1
ATOM 848 C C . ILE A 1 101 ? -2.477 7.548 3.697 1.00 86.94 101 ILE A C 1
ATOM 850 O O . ILE A 1 101 ? -2.640 8.738 3.416 1.00 86.94 101 ILE A O 1
ATOM 854 N N . ALA A 1 102 ? -2.308 7.131 4.956 1.00 86.88 102 ALA A N 1
ATOM 855 C CA . ALA A 1 102 ? -2.352 7.999 6.132 1.00 86.88 102 ALA A CA 1
ATOM 856 C C . ALA A 1 102 ? -1.339 9.146 6.067 1.00 86.88 102 ALA A C 1
ATOM 858 O O . ALA A 1 102 ? -1.649 10.285 6.411 1.00 86.88 102 ALA A O 1
ATOM 859 N N . ASN A 1 103 ? -0.119 8.870 5.611 1.00 82.50 103 ASN A N 1
ATOM 860 C CA . ASN A 1 103 ? 0.913 9.898 5.533 1.00 82.50 103 ASN A CA 1
ATOM 861 C C . ASN A 1 103 ? 0.710 10.845 4.350 1.00 82.50 103 ASN A C 1
ATOM 863 O O . ASN A 1 103 ? 1.001 12.036 4.467 1.00 82.50 103 ASN A O 1
ATOM 867 N N . LYS A 1 104 ? 0.228 10.324 3.219 1.00 79.81 104 LYS A N 1
ATOM 868 C CA . LYS A 1 104 ? 0.193 11.071 1.962 1.00 79.81 104 LYS A CA 1
ATOM 869 C C . LYS A 1 104 ? -1.066 11.912 1.777 1.00 79.81 104 LYS A C 1
ATOM 871 O O . LYS A 1 104 ? -0.963 13.071 1.381 1.00 79.81 104 LYS A O 1
ATOM 876 N N . TYR A 1 105 ? -2.242 11.358 2.063 1.00 77.19 105 TYR A N 1
ATOM 877 C CA . TYR A 1 105 ? -3.514 12.014 1.722 1.00 77.19 105 TYR A CA 1
ATOM 878 C C . TYR A 1 105 ? -4.233 12.596 2.931 1.00 77.19 105 TYR A C 1
ATOM 880 O O . TYR A 1 105 ? -5.042 13.513 2.787 1.00 77.19 105 TYR A O 1
ATOM 888 N N . ILE A 1 106 ? -3.947 12.095 4.132 1.00 71.06 106 ILE A N 1
ATOM 889 C CA . ILE A 1 106 ? -4.813 12.369 5.272 1.00 71.06 106 ILE A CA 1
ATOM 890 C C . ILE A 1 106 ? -4.448 13.673 5.961 1.00 71.06 106 ILE A C 1
ATOM 892 O O . ILE A 1 106 ? -3.378 13.854 6.547 1.00 71.06 106 ILE A O 1
ATOM 896 N N . ARG A 1 107 ? -5.423 14.581 5.908 1.00 70.00 107 ARG A N 1
ATOM 897 C CA . ARG A 1 107 ? -5.473 15.814 6.701 1.00 70.00 107 ARG A CA 1
ATOM 898 C C . ARG A 1 107 ? -6.531 15.754 7.807 1.00 70.00 107 ARG A C 1
ATOM 900 O O . ARG A 1 107 ? -6.436 16.517 8.759 1.00 70.00 107 ARG A O 1
ATOM 907 N N . LYS A 1 108 ? -7.529 14.872 7.676 1.00 72.00 108 LYS A N 1
ATOM 908 C CA . LYS A 1 108 ? -8.658 14.673 8.599 1.00 72.00 108 LYS A CA 1
ATOM 909 C C . LYS A 1 108 ? -9.135 13.221 8.541 1.00 72.00 108 LYS A C 1
ATOM 911 O O . LYS A 1 108 ? -8.878 12.554 7.549 1.00 72.00 108 LYS A O 1
ATOM 916 N N . THR A 1 109 ? -9.851 12.760 9.562 1.00 78.19 109 THR A N 1
ATOM 917 C CA . THR A 1 109 ? -10.400 11.397 9.619 1.00 78.19 109 THR A CA 1
ATOM 918 C C . THR A 1 109 ? -11.246 11.061 8.386 1.00 78.19 109 THR A C 1
ATOM 920 O O . THR A 1 109 ? -12.167 11.808 8.052 1.00 78.19 109 THR A O 1
ATOM 923 N N . GLU A 1 110 ? -10.958 9.931 7.738 1.00 83.62 110 GLU A N 1
ATOM 924 C CA . GLU A 1 110 ? -11.601 9.516 6.485 1.00 83.62 110 GLU A CA 1
ATOM 925 C C . GLU A 1 110 ? -11.786 7.992 6.435 1.00 83.62 110 GLU A C 1
ATOM 927 O O . GLU A 1 110 ? -10.950 7.238 6.943 1.00 83.62 110 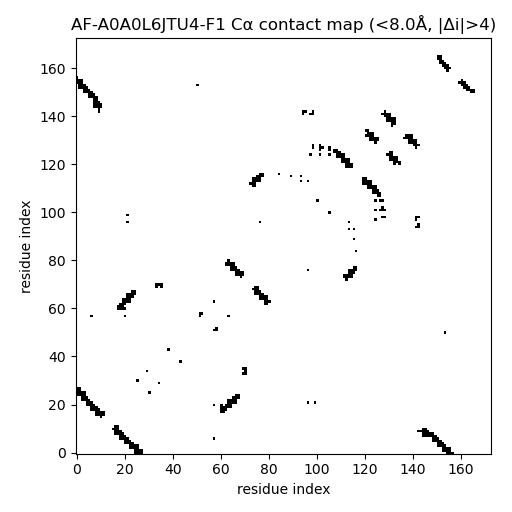GLU A O 1
ATOM 932 N N . ASN A 1 111 ? -12.900 7.554 5.840 1.00 89.81 111 ASN A N 1
ATOM 933 C CA . ASN A 1 111 ? -13.168 6.145 5.558 1.00 89.81 111 ASN A CA 1
ATOM 934 C C . ASN A 1 111 ? -12.579 5.799 4.196 1.00 89.81 111 ASN A C 1
ATOM 936 O O . ASN A 1 111 ? -12.848 6.483 3.210 1.00 89.81 111 ASN A O 1
ATOM 940 N N . ILE A 1 112 ? -11.788 4.739 4.148 1.00 90.69 112 ILE A N 1
ATOM 941 C CA . ILE A 1 112 ? -11.026 4.341 2.977 1.00 90.69 112 ILE A CA 1
ATOM 942 C C . ILE A 1 112 ? -11.217 2.849 2.754 1.00 90.69 112 ILE A C 1
ATOM 944 O O . ILE A 1 112 ? -11.071 2.046 3.673 1.00 90.69 112 ILE A O 1
ATOM 948 N N . ASN A 1 113 ? -11.501 2.493 1.508 1.00 91.62 113 ASN A N 1
ATOM 949 C CA . ASN A 1 113 ? -11.524 1.113 1.060 1.00 91.62 113 ASN A CA 1
ATOM 950 C C . ASN A 1 113 ? -10.222 0.794 0.321 1.00 91.62 113 ASN A C 1
ATOM 952 O O . ASN A 1 113 ? -9.829 1.524 -0.598 1.00 91.62 113 ASN A O 1
ATOM 956 N N . ILE A 1 114 ? -9.567 -0.291 0.722 1.00 90.56 114 ILE A N 1
ATOM 957 C CA . ILE A 1 114 ? -8.311 -0.768 0.144 1.00 90.56 114 ILE A CA 1
ATOM 958 C C . ILE A 1 114 ? -8.556 -2.157 -0.428 1.00 90.56 114 ILE A C 1
ATOM 960 O O . ILE A 1 114 ? -9.044 -3.035 0.273 1.00 90.56 114 ILE A O 1
ATOM 964 N N . ILE A 1 115 ? -8.187 -2.361 -1.685 1.00 87.38 115 ILE A N 1
ATOM 965 C CA . ILE A 1 115 ? -8.294 -3.625 -2.408 1.00 87.38 115 ILE A CA 1
ATOM 966 C C . ILE A 1 115 ? -6.870 -4.109 -2.686 1.00 87.38 115 ILE A C 1
ATOM 968 O O . ILE A 1 115 ? -6.088 -3.379 -3.290 1.00 87.38 115 ILE A O 1
ATOM 972 N N . TYR A 1 116 ? -6.530 -5.314 -2.231 1.00 83.75 116 TYR A N 1
ATOM 973 C CA . TYR A 1 116 ? -5.232 -5.954 -2.453 1.00 83.75 116 TYR A CA 1
ATOM 974 C C . TYR A 1 116 ? -5.430 -7.423 -2.844 1.00 83.75 116 TYR A C 1
ATOM 976 O O . TYR A 1 116 ? -5.876 -8.243 -2.035 1.00 83.75 116 TYR A O 1
ATOM 984 N N . GLY A 1 117 ? -5.112 -7.758 -4.098 1.00 78.31 117 GLY A N 1
ATOM 985 C CA . GLY A 1 117 ? -5.447 -9.063 -4.673 1.00 78.31 117 GLY A CA 1
ATOM 986 C C . GLY A 1 117 ? -6.958 -9.312 -4.627 1.00 78.31 117 GLY A C 1
ATOM 987 O O . GLY A 1 117 ? -7.746 -8.474 -5.056 1.00 78.31 117 GLY A O 1
ATOM 988 N N . THR A 1 118 ? -7.377 -10.448 -4.070 1.00 78.50 118 THR A N 1
ATOM 989 C CA . THR A 1 118 ? -8.800 -10.786 -3.892 1.00 78.50 118 THR A CA 1
ATOM 990 C C . THR A 1 118 ? -9.389 -10.293 -2.568 1.00 78.50 118 THR A C 1
ATOM 992 O O . THR A 1 118 ? -10.579 -10.493 -2.322 1.00 78.50 118 THR A O 1
ATOM 995 N N . ARG A 1 119 ? -8.582 -9.680 -1.690 1.00 83.88 119 ARG A N 1
ATOM 996 C CA . ARG A 1 119 ? -9.031 -9.164 -0.392 1.00 83.88 119 ARG A CA 1
ATOM 997 C C . ARG A 1 119 ? -9.313 -7.670 -0.485 1.00 83.88 119 ARG A C 1
ATOM 999 O O . ARG A 1 119 ? -8.600 -6.925 -1.155 1.00 83.88 119 ARG A O 1
ATOM 1006 N N . SER A 1 120 ? -10.311 -7.222 0.259 1.00 88.19 120 SER A N 1
ATOM 1007 C CA . SER A 1 120 ? -10.538 -5.806 0.531 1.00 88.19 120 SER A CA 1
ATOM 1008 C C . SER A 1 120 ? -10.636 -5.576 2.029 1.00 88.19 120 SER A C 1
ATOM 1010 O O . SER A 1 120 ? -11.058 -6.476 2.748 1.00 88.19 120 SER A O 1
ATOM 1012 N N . ILE A 1 121 ? -10.269 -4.382 2.480 1.00 91.06 121 ILE A N 1
ATOM 1013 C CA . ILE A 1 121 ? -10.495 -3.929 3.849 1.00 91.06 121 ILE A CA 1
ATOM 1014 C C . ILE A 1 121 ? -11.038 -2.502 3.827 1.00 91.06 121 ILE A C 1
ATOM 1016 O O . ILE A 1 121 ? -10.509 -1.624 3.138 1.00 91.06 121 ILE A O 1
ATOM 1020 N N . ASN A 1 122 ? -12.084 -2.268 4.615 1.00 93.38 122 ASN A N 1
ATOM 1021 C CA . ASN A 1 122 ? -12.574 -0.928 4.901 1.00 93.38 122 ASN A CA 1
ATOM 1022 C C . ASN A 1 122 ? -11.993 -0.447 6.227 1.00 93.38 122 ASN A C 1
ATOM 1024 O O . ASN A 1 122 ? -12.225 -1.041 7.279 1.00 93.38 122 ASN A O 1
ATOM 1028 N N . VAL A 1 123 ? -11.263 0.662 6.187 1.00 93.62 123 VAL A N 1
ATOM 1029 C CA . VAL A 1 123 ? -10.661 1.260 7.377 1.00 93.62 123 VAL A CA 1
ATOM 1030 C C . VAL A 1 123 ? -11.081 2.708 7.528 1.00 93.62 123 VAL A C 1
ATOM 1032 O O . VAL A 1 123 ? -11.242 3.441 6.557 1.00 93.62 123 VAL A O 1
ATOM 1035 N N . LYS A 1 124 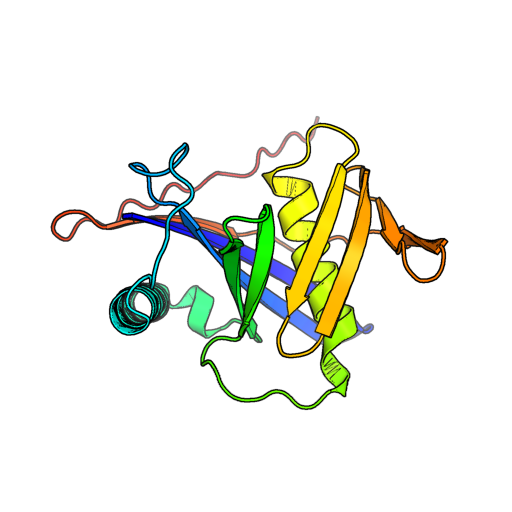? -11.205 3.153 8.771 1.00 93.94 124 LYS A N 1
ATOM 1036 C CA . LYS A 1 124 ? -11.296 4.567 9.112 1.00 93.94 124 LYS A CA 1
ATOM 1037 C C . LYS A 1 124 ? -9.962 4.998 9.684 1.00 93.94 124 LYS A C 1
ATOM 1039 O O . LYS A 1 124 ? -9.621 4.644 10.813 1.00 93.94 124 LYS A O 1
ATOM 1044 N N . ILE A 1 125 ? -9.192 5.756 8.913 1.00 90.62 125 ILE A N 1
ATOM 1045 C CA . ILE A 1 125 ? -7.914 6.263 9.406 1.00 90.62 125 ILE A CA 1
ATOM 1046 C C . ILE A 1 125 ? -8.207 7.461 10.303 1.00 90.62 125 ILE A C 1
ATOM 1048 O O . ILE A 1 125 ? -8.723 8.488 9.862 1.00 90.62 125 ILE A O 1
ATOM 1052 N N . MET A 1 126 ? -7.935 7.291 11.593 1.00 90.06 126 MET A N 1
ATOM 1053 C CA . MET A 1 126 ? -8.274 8.268 12.621 1.00 90.06 126 MET A CA 1
ATOM 1054 C C . MET A 1 126 ? -7.231 9.378 12.697 1.00 90.06 126 MET A C 1
ATOM 1056 O O . MET A 1 126 ? -7.586 10.546 12.852 1.00 90.06 126 MET A O 1
ATOM 1060 N N . SER A 1 127 ? -5.959 9.009 12.554 1.00 87.94 127 SER A N 1
ATOM 1061 C CA . SER A 1 127 ? -4.801 9.898 12.594 1.00 87.94 127 SER A CA 1
ATOM 1062 C C . SER A 1 127 ? -3.666 9.313 11.743 1.00 87.94 127 SER A C 1
ATOM 1064 O O . SER A 1 127 ? -3.797 8.237 11.164 1.00 87.94 127 SER A O 1
ATOM 1066 N N . ARG A 1 128 ? -2.513 9.988 11.682 1.00 84.44 128 ARG A N 1
ATOM 1067 C CA . ARG A 1 128 ? -1.321 9.446 10.998 1.00 84.44 128 ARG A CA 1
ATOM 1068 C C . ARG A 1 128 ? -0.735 8.199 11.666 1.00 84.44 128 ARG A C 1
ATOM 1070 O O . ARG A 1 128 ? 0.098 7.536 11.057 1.00 84.44 128 ARG A O 1
ATOM 1077 N N . THR A 1 129 ? -1.140 7.900 12.898 1.00 87.94 129 THR A N 1
ATOM 1078 C CA . THR A 1 129 ? -0.589 6.809 13.710 1.00 87.94 129 THR A CA 1
ATOM 1079 C C . THR A 1 129 ? -1.630 5.758 14.080 1.00 87.94 129 THR A C 1
ATOM 1081 O O . THR A 1 129 ? -1.270 4.748 14.671 1.00 87.94 129 THR A O 1
ATOM 1084 N N . GLU A 1 130 ? -2.908 5.957 13.750 1.00 91.75 130 GLU A N 1
ATOM 1085 C CA . GLU A 1 130 ? -3.992 5.076 14.190 1.00 91.75 130 GLU A CA 1
ATOM 1086 C C . GLU A 1 130 ? -5.072 4.898 13.120 1.00 91.75 130 GLU A C 1
ATOM 1088 O O . GLU A 1 130 ? -5.484 5.852 12.450 1.00 91.75 130 GLU A O 1
ATOM 1093 N N . PHE A 1 131 ? -5.606 3.681 13.033 1.00 93.50 131 PHE A N 1
ATOM 1094 C CA . PHE A 1 131 ? -6.758 3.355 12.200 1.00 93.50 131 PHE A CA 1
ATOM 1095 C C . PHE A 1 131 ? -7.734 2.425 12.925 1.00 93.50 131 PHE A C 1
ATOM 1097 O O . PHE A 1 131 ? -7.378 1.718 13.868 1.00 93.50 131 PHE A O 1
ATOM 1104 N N . LEU A 1 132 ? -8.982 2.445 12.477 1.00 94.06 132 LEU A N 1
ATOM 1105 C CA . LEU A 1 132 ? -10.048 1.553 12.904 1.00 94.06 132 LEU A CA 1
ATOM 1106 C C . LEU A 1 132 ? -10.399 0.635 11.735 1.00 94.06 132 LEU A C 1
ATOM 1108 O O . LEU A 1 132 ? -10.768 1.122 10.667 1.00 94.06 132 LEU A O 1
ATOM 1112 N N . ASP A 1 133 ? -10.281 -0.670 11.938 1.00 92.94 133 ASP A N 1
ATOM 1113 C CA . ASP A 1 133 ? -10.857 -1.663 11.036 1.00 92.94 133 ASP A CA 1
ATOM 1114 C C . ASP A 1 133 ? -12.382 -1.636 11.204 1.00 92.94 133 ASP A C 1
ATOM 1116 O O . ASP A 1 133 ? -12.905 -1.820 12.306 1.00 92.94 133 ASP A O 1
ATOM 1120 N N . MET A 1 134 ? -13.094 -1.318 10.123 1.00 93.88 134 MET A N 1
ATOM 1121 C CA . MET A 1 134 ? -14.542 -1.115 10.157 1.00 93.88 134 MET A CA 1
ATOM 1122 C C . MET A 1 134 ? -15.324 -2.431 10.139 1.00 93.88 134 MET A C 1
ATOM 1124 O O . MET A 1 134 ? -16.506 -2.418 10.470 1.00 93.88 134 MET A O 1
ATOM 1128 N N . GLU A 1 135 ? -14.697 -3.548 9.765 1.00 90.62 135 GLU A N 1
ATOM 1129 C CA . GLU A 1 135 ? -15.362 -4.853 9.679 1.00 90.62 135 GLU A CA 1
ATOM 1130 C C . GLU A 1 135 ? -15.461 -5.517 11.052 1.00 90.62 135 GLU A C 1
ATOM 1132 O O . GLU A 1 135 ? -16.498 -6.075 11.403 1.00 90.62 135 GLU A O 1
ATOM 1137 N N . ASN A 1 136 ? -14.398 -5.423 11.856 1.00 89.38 136 ASN A N 1
ATOM 1138 C CA . ASN A 1 136 ? -14.345 -6.013 13.199 1.00 89.38 136 ASN A CA 1
ATOM 1139 C C . ASN A 1 136 ? -14.350 -4.976 14.340 1.00 89.38 136 ASN A C 1
ATOM 1141 O O . ASN A 1 136 ? -14.351 -5.355 15.511 1.00 89.38 136 ASN A O 1
ATOM 1145 N N . GLY A 1 137 ? -14.341 -3.676 14.027 1.00 91.12 137 GLY A N 1
ATOM 1146 C CA . GLY A 1 137 ? -14.344 -2.592 15.014 1.00 91.12 137 GLY A CA 1
ATOM 1147 C C . GLY A 1 137 ? -13.035 -2.445 15.799 1.00 91.12 137 GLY A C 1
ATOM 1148 O O . GLY A 1 137 ? -12.997 -1.733 16.806 1.00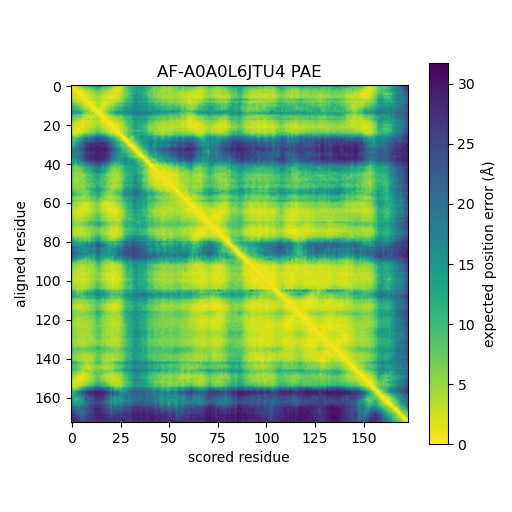 91.12 137 GLY A O 1
ATOM 1149 N N . LYS A 1 138 ? -11.952 -3.110 15.382 1.00 92.56 138 LYS A N 1
ATOM 1150 C CA . LYS A 1 138 ? -10.673 -3.093 16.093 1.00 92.56 138 LYS A CA 1
ATOM 1151 C C . LYS A 1 138 ? -9.865 -1.851 15.743 1.00 92.56 138 LYS A C 1
ATOM 1153 O O . LYS A 1 138 ? -9.464 -1.636 14.599 1.00 92.56 138 LYS A O 1
ATOM 1158 N N . LYS A 1 139 ? -9.534 -1.065 16.767 1.00 93.44 139 LYS A N 1
ATOM 1159 C CA . LYS A 1 139 ? -8.552 0.015 16.654 1.00 93.44 139 LYS A CA 1
ATOM 1160 C C . LYS A 1 139 ? -7.135 -0.563 16.673 1.00 93.44 139 LYS A C 1
ATOM 1162 O O . LYS A 1 139 ? -6.821 -1.400 17.518 1.00 93.44 139 LYS A O 1
ATOM 1167 N N . SER A 1 140 ? -6.291 -0.116 15.751 1.00 90.88 140 SER A N 1
ATOM 1168 C CA . SER A 1 140 ? -4.903 -0.558 15.613 1.00 90.88 140 SER A CA 1
ATOM 1169 C C . SER A 1 140 ? -3.964 0.621 15.358 1.00 90.88 140 SER A C 1
ATOM 1171 O O . SER A 1 140 ? -4.341 1.624 14.745 1.00 90.88 140 SER A O 1
ATOM 1173 N N . GLU A 1 141 ? -2.722 0.485 15.814 1.00 89.44 141 GLU A N 1
ATOM 1174 C CA . GLU A 1 141 ? -1.653 1.434 15.512 1.00 89.44 141 GLU A CA 1
ATOM 1175 C C . GLU A 1 141 ? -1.080 1.191 14.112 1.00 89.44 141 GLU A C 1
ATOM 1177 O O . GLU A 1 141 ? -0.968 0.057 13.636 1.00 89.44 141 GLU A O 1
ATOM 1182 N N . ILE A 1 142 ? -0.689 2.279 13.457 1.00 85.19 142 ILE A N 1
ATOM 1183 C CA . ILE A 1 142 ? 0.060 2.254 12.207 1.00 85.19 142 ILE A CA 1
ATOM 1184 C C . ILE A 1 142 ? 1.537 2.049 12.555 1.00 85.19 142 ILE A C 1
ATOM 1186 O O . ILE A 1 142 ? 2.142 2.865 13.251 1.00 85.19 142 ILE A O 1
ATOM 1190 N N . ILE A 1 143 ? 2.124 0.959 12.055 1.00 74.31 143 ILE A N 1
ATOM 1191 C CA . ILE A 1 143 ? 3.512 0.581 12.349 1.00 74.31 143 ILE A CA 1
ATOM 1192 C C . ILE A 1 143 ? 4.463 1.688 11.881 1.00 74.31 143 ILE A C 1
ATOM 1194 O O . ILE A 1 143 ? 4.388 2.153 10.746 1.00 74.31 143 ILE A O 1
ATOM 1198 N N . SER A 1 144 ? 5.385 2.108 12.745 1.00 77.56 144 SER A N 1
ATOM 1199 C CA . SER A 1 144 ? 6.417 3.075 12.362 1.00 77.56 144 SER A CA 1
ATOM 1200 C C . SER A 1 144 ? 7.561 2.389 11.601 1.00 77.56 144 SER A C 1
ATOM 1202 O O . SER A 1 144 ? 7.986 1.298 11.994 1.00 77.56 144 SER A O 1
ATOM 1204 N N . PRO A 1 145 ? 8.094 3.004 10.529 1.00 78.06 145 PRO A N 1
ATOM 1205 C CA . PRO A 1 145 ? 9.248 2.459 9.827 1.00 78.06 145 PRO A CA 1
ATOM 1206 C C . PRO A 1 145 ? 10.484 2.460 10.736 1.00 78.06 145 PRO A C 1
ATOM 1208 O O . PRO A 1 145 ? 10.683 3.364 11.547 1.00 78.06 145 PRO A O 1
ATOM 1211 N N . VAL A 1 146 ? 11.345 1.458 10.565 1.00 76.06 146 VAL A N 1
ATOM 1212 C CA . VAL A 1 146 ? 12.677 1.408 11.172 1.00 76.06 146 VAL A CA 1
ATOM 1213 C C . VAL A 1 146 ? 13.709 1.772 10.106 1.00 76.06 146 VAL A C 1
ATOM 1215 O O . VAL A 1 146 ? 13.969 1.016 9.173 1.00 76.06 146 VAL A O 1
ATOM 1218 N N . GLY A 1 147 ? 14.287 2.965 10.224 1.00 72.12 147 GLY A N 1
ATOM 1219 C CA . GLY A 1 147 ? 15.303 3.470 9.299 1.00 72.12 147 GLY A CA 1
ATOM 1220 C C . GLY A 1 147 ? 14.823 4.618 8.412 1.00 72.12 147 GLY A C 1
ATOM 1221 O O . GLY A 1 147 ? 13.744 5.178 8.599 1.00 72.12 147 GLY A O 1
ATOM 1222 N N . LYS A 1 148 ? 15.681 5.012 7.464 1.00 71.19 148 LYS A N 1
ATOM 1223 C CA . LYS A 1 148 ? 15.424 6.156 6.585 1.00 71.19 148 LYS A CA 1
ATOM 1224 C C . LYS A 1 148 ? 14.318 5.823 5.588 1.00 71.19 148 LYS A C 1
ATOM 1226 O O . LYS A 1 148 ? 14.369 4.796 4.918 1.00 71.19 148 LYS A O 1
ATOM 1231 N N . MET A 1 149 ? 13.352 6.727 5.473 1.00 76.25 149 MET A N 1
ATOM 1232 C CA . MET A 1 149 ? 12.392 6.712 4.377 1.00 76.25 149 MET A CA 1
ATOM 1233 C C . MET A 1 149 ? 13.031 7.328 3.137 1.00 76.25 149 MET A C 1
ATOM 1235 O O . MET A 1 149 ? 13.652 8.387 3.221 1.00 76.25 149 MET A O 1
ATOM 1239 N N . GLU A 1 150 ? 12.859 6.681 1.989 1.00 78.12 150 GLU A N 1
ATOM 1240 C CA . GLU A 1 150 ? 13.295 7.221 0.702 1.00 78.12 150 GLU A CA 1
ATOM 1241 C C . GLU A 1 150 ? 12.065 7.478 -0.160 1.00 78.12 150 GLU A C 1
ATOM 1243 O O . GLU A 1 150 ? 11.256 6.580 -0.366 1.00 78.12 150 GLU A O 1
ATOM 1248 N N . SER A 1 151 ? 11.917 8.688 -0.683 1.00 78.50 151 SER A N 1
ATOM 1249 C CA . SER A 1 151 ? 10.862 9.024 -1.633 1.00 78.50 151 SER A CA 1
ATOM 1250 C C . SER A 1 151 ? 11.454 9.615 -2.901 1.00 78.50 151 SER A C 1
ATOM 1252 O O . SER A 1 151 ? 12.587 10.107 -2.923 1.00 78.50 151 SER A O 1
ATOM 1254 N N . GLY A 1 152 ? 10.674 9.571 -3.971 1.00 73.94 152 GLY A N 1
ATOM 1255 C CA . GLY A 1 152 ? 11.019 10.274 -5.189 1.00 73.94 152 GLY A CA 1
ATOM 1256 C C . GLY A 1 152 ? 9.878 10.295 -6.189 1.00 73.94 152 GLY A C 1
ATOM 1257 O O . GLY A 1 152 ? 8.825 9.686 -6.007 1.00 73.94 152 GLY A O 1
ATOM 1258 N N . GLN A 1 153 ? 10.112 11.038 -7.260 1.00 73.75 153 GLN A N 1
ATOM 1259 C CA . GLN A 1 153 ? 9.160 11.274 -8.331 1.00 73.75 153 GLN A CA 1
ATOM 1260 C C . GLN A 1 153 ? 9.887 11.104 -9.668 1.00 73.75 153 GLN A C 1
ATOM 1262 O O . GLN A 1 153 ? 11.031 11.531 -9.799 1.00 73.75 153 GLN A O 1
ATOM 1267 N N . ILE A 1 154 ? 9.231 10.511 -10.662 1.00 64.94 154 ILE A N 1
ATOM 1268 C CA . ILE A 1 154 ? 9.637 10.549 -12.068 1.00 64.94 154 ILE A CA 1
ATOM 1269 C C . ILE A 1 154 ? 8.519 11.196 -12.858 1.00 64.94 154 ILE A C 1
ATOM 1271 O O . ILE A 1 154 ? 7.363 10.804 -12.747 1.00 64.94 154 ILE A O 1
ATOM 1275 N N . LYS A 1 155 ? 8.855 12.161 -13.707 1.00 65.25 155 LYS A N 1
ATOM 1276 C CA . LYS A 1 155 ? 7.920 12.696 -14.694 1.00 65.25 155 LYS A CA 1
ATOM 1277 C C . LYS A 1 155 ? 8.277 12.108 -16.050 1.00 65.25 155 LYS A C 1
ATOM 1279 O O . LYS A 1 155 ? 9.347 12.388 -16.563 1.00 65.25 155 LYS A O 1
ATOM 1284 N N . SER A 1 156 ? 7.398 11.300 -16.630 1.00 51.91 156 SER A N 1
ATOM 1285 C CA . SER A 1 156 ? 7.548 10.875 -18.019 1.00 51.91 156 SER A CA 1
ATOM 1286 C C . SER A 1 156 ? 7.004 11.967 -18.942 1.00 51.91 156 SER A C 1
ATOM 1288 O O . SER A 1 156 ? 5.789 12.183 -19.035 1.00 51.91 156 SER A O 1
ATOM 1290 N N . GLY A 1 157 ? 7.944 12.675 -19.567 1.00 45.66 157 GLY A N 1
ATOM 1291 C CA . GLY A 1 157 ? 7.801 13.485 -20.772 1.00 45.66 157 GLY A CA 1
ATOM 1292 C C . GLY A 1 157 ? 9.150 13.449 -21.494 1.00 45.66 157 GLY A C 1
ATOM 1293 O O . GLY A 1 157 ? 10.167 13.694 -20.851 1.00 45.66 157 GLY A O 1
ATOM 1294 N N . TYR A 1 158 ? 9.164 13.048 -22.771 1.00 35.38 158 TYR A N 1
ATOM 1295 C CA . TYR A 1 158 ? 10.342 13.031 -23.659 1.00 35.38 158 TYR A CA 1
ATOM 1296 C C . TYR A 1 158 ? 11.699 12.749 -22.967 1.00 35.38 158 TYR A C 1
ATOM 1298 O O . TYR A 1 158 ? 12.643 13.525 -23.081 1.00 35.38 158 TYR A O 1
ATOM 1306 N N . GLY A 1 159 ? 11.803 11.638 -22.228 1.00 38.72 159 GLY A N 1
ATOM 1307 C CA . GLY A 1 159 ? 13.095 11.107 -21.771 1.00 38.72 159 GLY A CA 1
ATOM 1308 C C . GLY A 1 159 ? 13.794 11.807 -20.594 1.00 38.72 159 GLY A C 1
ATOM 1309 O O . GLY A 1 159 ? 14.970 11.529 -20.380 1.00 38.72 159 GLY A O 1
ATOM 1310 N N . GLN A 1 160 ? 13.136 12.669 -19.806 1.00 39.38 160 GLN A N 1
ATOM 1311 C CA . GLN A 1 160 ? 13.788 13.321 -18.652 1.00 39.38 160 GLN A CA 1
ATOM 1312 C C . GLN A 1 160 ? 13.307 12.796 -17.289 1.00 39.38 160 GLN A C 1
ATOM 1314 O O . GLN A 1 160 ? 12.181 13.040 -16.866 1.00 39.38 160 GLN A O 1
ATOM 1319 N N . ILE A 1 161 ? 14.198 12.117 -16.557 1.00 44.62 161 ILE A N 1
ATOM 1320 C CA . ILE A 1 161 ? 13.977 11.667 -15.174 1.00 44.62 161 ILE A CA 1
ATOM 1321 C C . ILE A 1 161 ? 14.359 12.805 -14.212 1.00 44.62 161 ILE A C 1
ATOM 1323 O O . ILE A 1 161 ? 15.537 13.058 -13.987 1.00 44.62 161 ILE A O 1
ATOM 1327 N N . ASN A 1 162 ? 13.371 13.479 -13.615 1.00 44.56 162 ASN A N 1
ATOM 1328 C CA . ASN A 1 162 ? 13.596 14.499 -12.581 1.00 44.56 162 ASN A CA 1
ATOM 1329 C C . ASN A 1 162 ? 13.316 13.941 -11.180 1.00 44.56 162 ASN A C 1
ATOM 1331 O O . ASN A 1 162 ? 12.165 13.921 -10.752 1.00 44.56 162 ASN A O 1
ATOM 1335 N N . ILE A 1 163 ? 14.365 13.535 -10.458 1.00 47.06 163 ILE A N 1
ATOM 1336 C CA . ILE A 1 163 ? 14.281 13.036 -9.076 1.00 47.06 163 ILE A CA 1
ATOM 1337 C C . ILE A 1 163 ? 14.214 14.226 -8.115 1.00 47.06 163 ILE A C 1
ATOM 1339 O O . ILE A 1 163 ? 15.237 14.830 -7.792 1.00 47.06 163 ILE A O 1
ATOM 1343 N N . LYS A 1 164 ? 13.024 14.551 -7.603 1.00 44.72 164 LYS A N 1
ATOM 1344 C CA . LYS A 1 164 ? 12.935 15.374 -6.391 1.00 44.72 164 LYS A CA 1
ATOM 1345 C C . LYS A 1 164 ? 13.310 14.511 -5.188 1.00 44.72 164 LYS A C 1
ATOM 1347 O O . LYS A 1 164 ? 12.551 13.623 -4.813 1.00 44.72 164 LYS A O 1
ATOM 1352 N N . LYS A 1 165 ? 14.485 14.761 -4.606 1.00 41.22 165 LYS A N 1
ATOM 1353 C CA . LYS A 1 165 ? 14.804 14.316 -3.246 1.00 41.22 165 LYS A CA 1
ATOM 1354 C C . LYS A 1 165 ? 14.054 15.236 -2.292 1.00 41.22 165 LYS A C 1
ATOM 1356 O O . LYS A 1 165 ? 14.516 16.349 -2.045 1.00 41.22 165 LYS A O 1
ATOM 1361 N N . ASP A 1 166 ? 12.919 14.794 -1.767 1.00 40.16 166 ASP A N 1
ATOM 1362 C CA . ASP A 1 166 ? 12.402 15.418 -0.555 1.00 40.16 166 ASP A CA 1
ATOM 1363 C C . ASP A 1 166 ? 13.308 14.950 0.583 1.00 40.16 166 ASP A C 1
ATOM 1365 O O . ASP A 1 166 ? 13.190 13.840 1.101 1.00 40.16 166 ASP A O 1
ATOM 1369 N N . ASN A 1 167 ? 14.282 15.795 0.924 1.00 38.34 167 ASN A N 1
ATOM 1370 C CA . ASN A 1 167 ? 14.944 15.713 2.213 1.00 38.34 167 ASN A CA 1
ATOM 1371 C C . ASN A 1 167 ? 13.840 15.853 3.261 1.00 38.34 167 ASN A C 1
ATOM 1373 O O . ASN A 1 167 ? 13.360 16.960 3.513 1.00 38.34 167 ASN A O 1
ATOM 1377 N N . GLY A 1 168 ? 13.418 14.721 3.832 1.00 33.31 168 GLY A N 1
ATOM 1378 C CA . GLY A 1 168 ? 12.634 14.704 5.053 1.00 33.31 168 GLY A CA 1
ATOM 1379 C C . GLY A 1 168 ? 13.290 15.673 6.023 1.00 33.31 168 GLY A C 1
ATOM 1380 O O . GLY A 1 168 ? 14.479 15.557 6.314 1.00 33.31 168 GLY A O 1
ATOM 1381 N N . HIS A 1 169 ? 12.534 16.694 6.409 1.00 29.19 169 HIS A N 1
ATOM 1382 C CA . HIS A 1 169 ? 12.972 17.685 7.366 1.00 29.19 169 HIS A CA 1
ATOM 1383 C C . HIS A 1 169 ? 13.408 16.971 8.647 1.00 29.19 169 HIS A C 1
ATOM 1385 O O . HIS A 1 169 ? 12.568 16.552 9.442 1.00 29.19 169 HIS A O 1
ATOM 1391 N N . ASP A 1 170 ? 14.719 16.900 8.871 1.00 33.00 170 ASP A N 1
ATOM 1392 C CA . ASP A 1 170 ? 15.256 16.975 10.218 1.00 33.00 170 ASP A CA 1
ATOM 1393 C C . ASP A 1 170 ? 14.769 18.305 10.797 1.00 33.00 170 ASP A C 1
ATOM 1395 O O . ASP A 1 170 ? 15.251 19.388 10.460 1.00 33.00 170 ASP A O 1
ATOM 1399 N N . LYS A 1 171 ? 13.767 18.227 11.663 1.00 26.05 171 LYS A N 1
ATOM 1400 C CA . LYS A 1 171 ? 13.654 19.169 12.767 1.00 26.05 171 LYS A CA 1
ATOM 1401 C C . LYS A 1 171 ? 13.831 18.381 14.051 1.00 26.05 171 LYS A C 1
ATOM 1403 O O . LYS A 1 171 ? 12.873 18.048 14.734 1.00 26.05 171 LYS A O 1
ATOM 1408 N N . VAL A 1 172 ? 15.094 18.097 14.353 1.00 30.61 172 VAL A N 1
ATOM 1409 C CA . VAL A 1 172 ? 15.550 18.083 15.739 1.00 30.61 172 VAL A CA 1
ATOM 1410 C C . VAL A 1 172 ? 15.892 19.527 16.087 1.00 30.61 172 VAL A C 1
ATOM 1412 O O . VAL A 1 172 ? 16.914 20.050 15.641 1.00 30.61 172 VAL A O 1
ATOM 1415 N N . LYS A 1 173 ? 14.990 20.172 16.823 1.00 29.88 173 LYS A N 1
ATOM 1416 C CA . LYS A 1 173 ? 15.263 21.049 17.967 1.00 29.88 173 LYS A CA 1
ATOM 1417 C C . LYS A 1 173 ? 13.939 21.444 18.600 1.00 29.88 173 LYS A C 1
ATOM 1419 O O . LYS A 1 173 ? 13.059 21.915 17.846 1.00 29.88 173 LYS A O 1
#

Solvent-accessible surface area (backbone atoms only — not comparable to full-atom values): 10150 Å² total; per-residue (Å²): 80,32,40,37,38,41,35,41,27,32,70,77,50,101,89,40,73,48,31,40,32,44,33,33,73,44,48,83,90,41,81,86,49,80,70,74,80,68,68,51,64,65,61,56,49,51,50,50,49,52,50,45,69,75,34,64,80,55,70,71,35,79,40,38,35,42,41,43,71,49,81,88,66,33,38,43,36,43,51,58,74,86,64,91,77,72,85,88,60,52,70,67,50,50,48,52,53,51,43,50,48,30,68,72,73,54,88,63,68,46,79,44,43,39,34,47,80,94,46,72,51,50,32,35,38,65,47,76,50,33,33,30,37,64,87,80,67,48,74,45,76,42,82,72,66,54,72,78,72,47,54,37,37,37,42,63,58,97,87,48,80,55,70,53,73,72,73,74,77,82,76,88,126

Secondary structure (DSSP, 8-state):
-EEEEEEEEEEEETTEEEEEEEEEEE-TT-TT----S---HHHHHHHHHHHHHH-HHHHT-SEEEEEEE-TTS-EEEEEES-----GGGHHHHHHHHHHHHHHHT-SS-EEEEEEETTEEEEEEE-SSSEEEETTT--EEEPPPPSS--EEEEEE-STT--------------

Radius of gyration: 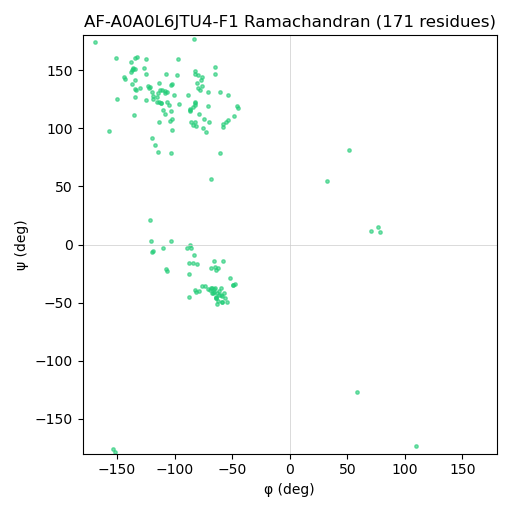16.24 Å; Cα contacts (8 Å, |Δi|>4): 276; chains: 1; bounding box: 34×38×42 Å